Protein AF-K1R989-F1 (afdb_monomer_lite)

Sequence (110 aa):
QGTQREQAEKAITIPAQEDAFNSIRTEYSDMLKNQLSKGNNGLVKHKYITFTVEADNKAAAKSRLSRIETDVFNNFKVLGVTARPLSGYERLKVLHGGIPPGGRAVLLFL

pLDDT: mean 78.25, std 17.17, range [29.61, 95.75]

Secondary structure (DSSP, 8-state):
--HHHHHHHHHT-PPP-SSTTHHHHHHHHHHHHHHHHTT-S--------------SSHHHHHHHHHHHHHHHHHHHHHTT-------HHHHHHHHHHSS-TTPPP-----

Organism: NCBI:txid408170

Radius of gyration: 22.29 Å; chains: 1; bounding box: 49×20×62 Å

Structure (mmCIF, N/CA/C/O backbone):
data_AF-K1R989-F1
#
_entry.id   AF-K1R989-F1
#
loop_
_atom_site.group_PDB
_atom_site.id
_atom_site.type_symbol
_atom_site.label_atom_id
_atom_site.label_alt_id
_atom_site.label_comp_id
_atom_site.label_asym_id
_atom_site.label_entity_id
_atom_site.label_seq_id
_atom_site.pdbx_PDB_ins_code
_atom_site.Cartn_x
_atom_site.Cartn_y
_atom_site.Cartn_z
_atom_site.occupancy
_atom_site.B_iso_or_equiv
_atom_site.auth_seq_id
_atom_site.auth_comp_id
_atom_site.auth_asym_id
_atom_site.auth_atom_id
_atom_site.pdbx_PDB_model_num
ATOM 1 N N . GLN A 1 1 ? -1.628 -14.265 13.614 1.00 43.81 1 GLN A N 1
ATOM 2 C CA . GLN A 1 1 ? -2.578 -13.149 13.393 1.00 43.81 1 GLN A CA 1
ATOM 3 C C . GLN A 1 1 ? -3.657 -13.023 14.493 1.00 43.81 1 GLN A C 1
ATOM 5 O O . GLN A 1 1 ? -4.480 -12.129 14.380 1.00 43.81 1 GLN A O 1
ATOM 10 N N . GLY A 1 2 ? -3.655 -13.830 15.572 1.00 52.50 2 GLY A N 1
ATOM 11 C CA . GLY A 1 2 ? -4.694 -13.775 16.624 1.00 52.50 2 GLY A CA 1
ATOM 12 C C . GLY A 1 2 ? -4.473 -12.766 17.766 1.00 52.50 2 GLY A C 1
ATOM 13 O O . GLY A 1 2 ? -5.433 -12.309 18.369 1.00 52.50 2 GLY A O 1
ATOM 14 N N . THR A 1 3 ? -3.233 -12.338 18.019 1.00 56.81 3 THR A N 1
ATOM 15 C CA . THR A 1 3 ? -2.863 -11.663 19.279 1.00 56.81 3 THR A CA 1
ATOM 16 C C . THR A 1 3 ? -3.397 -10.235 19.445 1.00 56.81 3 THR A C 1
ATOM 18 O O . THR A 1 3 ? -3.688 -9.819 20.560 1.00 56.81 3 THR A O 1
ATOM 21 N N . GLN A 1 4 ? -3.558 -9.464 18.364 1.00 60.22 4 GLN A N 1
ATOM 22 C CA . GLN A 1 4 ? -4.050 -8.077 18.451 1.00 60.22 4 GLN A CA 1
ATOM 23 C C . GLN A 1 4 ? -5.571 -7.979 18.559 1.00 60.22 4 GLN A C 1
ATOM 25 O O . GLN A 1 4 ? -6.081 -7.051 19.182 1.00 60.22 4 GLN A O 1
ATOM 30 N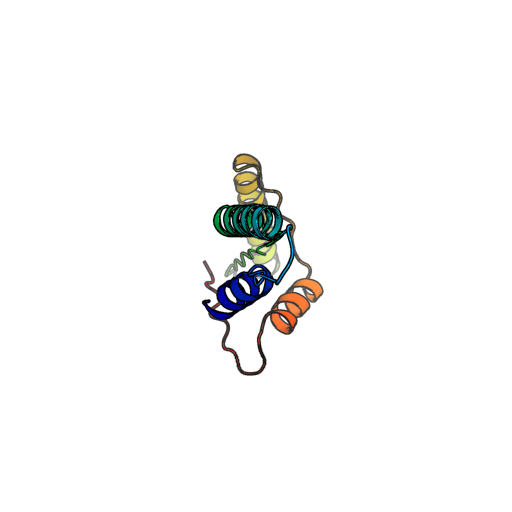 N . ARG A 1 5 ? -6.299 -8.933 17.970 1.00 65.00 5 ARG A N 1
ATOM 31 C CA . ARG A 1 5 ? -7.762 -8.962 18.049 1.00 65.00 5 ARG A CA 1
ATOM 32 C C . ARG A 1 5 ? -8.205 -9.322 19.465 1.00 65.00 5 ARG A C 1
ATOM 34 O O . ARG A 1 5 ? -9.035 -8.620 20.020 1.00 65.00 5 ARG A O 1
ATOM 41 N N . GLU A 1 6 ? -7.534 -10.294 20.085 1.00 65.69 6 GLU A N 1
ATOM 42 C CA . GLU A 1 6 ? -7.735 -10.643 21.497 1.00 65.69 6 GLU A CA 1
ATOM 43 C C . GLU A 1 6 ? -7.393 -9.491 22.455 1.00 65.69 6 GLU A C 1
ATOM 45 O O . GLU A 1 6 ? -8.094 -9.273 23.440 1.00 65.69 6 GLU A O 1
ATOM 50 N N . GLN A 1 7 ? -6.329 -8.723 22.185 1.00 67.00 7 GLN A N 1
ATOM 51 C CA . GLN A 1 7 ? -5.993 -7.543 22.995 1.00 67.00 7 GLN A CA 1
ATOM 52 C C . GLN A 1 7 ? -7.043 -6.435 22.858 1.00 67.00 7 GLN A C 1
ATOM 54 O O . GLN A 1 7 ? -7.433 -5.837 23.860 1.00 67.00 7 GLN A O 1
ATOM 59 N N . ALA A 1 8 ? -7.533 -6.189 21.640 1.00 66.25 8 ALA A N 1
ATOM 60 C CA . ALA A 1 8 ? -8.596 -5.220 21.402 1.00 66.25 8 ALA A CA 1
ATOM 61 C C . ALA A 1 8 ? -9.920 -5.655 22.053 1.00 66.25 8 ALA A C 1
ATOM 63 O O . ALA A 1 8 ? -10.587 -4.831 22.668 1.00 66.25 8 ALA A O 1
ATOM 64 N N . GLU A 1 9 ? -10.266 -6.945 21.995 1.00 70.62 9 GLU A N 1
ATOM 65 C CA . GLU A 1 9 ? -11.454 -7.517 22.648 1.00 70.62 9 GLU A CA 1
ATOM 66 C C . GLU A 1 9 ? -11.407 -7.376 24.177 1.00 70.62 9 GLU A C 1
ATOM 68 O O . GLU A 1 9 ? -12.409 -7.023 24.804 1.00 70.62 9 GLU A O 1
ATOM 73 N N . LYS A 1 10 ? -10.230 -7.572 24.783 1.00 71.56 10 LYS A N 1
ATOM 74 C CA . LYS A 1 10 ? -10.027 -7.328 26.220 1.00 71.56 10 LYS A CA 1
ATOM 75 C C . LYS A 1 10 ? -10.148 -5.849 26.585 1.00 71.56 10 LYS A C 1
ATOM 77 O O . LYS A 1 10 ? -10.713 -5.541 27.627 1.00 71.56 10 LYS A O 1
ATOM 82 N N . ALA A 1 11 ? -9.658 -4.944 25.738 1.00 67.25 11 ALA A N 1
ATOM 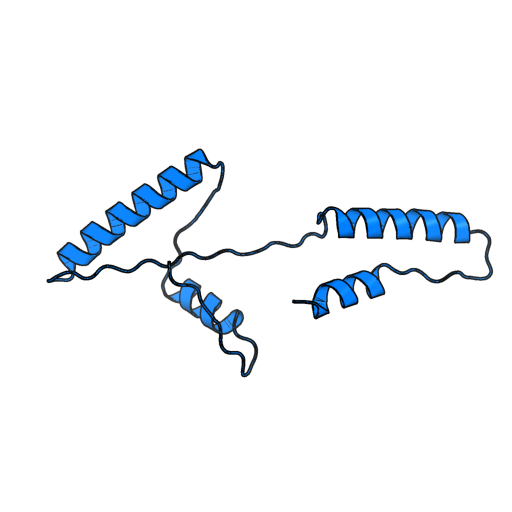83 C CA . ALA A 1 11 ? -9.701 -3.504 25.999 1.00 67.25 11 ALA A CA 1
ATOM 84 C C . ALA A 1 11 ? -11.116 -2.900 25.915 1.00 67.25 11 ALA A C 1
ATOM 86 O O . ALA A 1 11 ? -11.380 -1.893 26.565 1.00 67.25 11 ALA A O 1
ATOM 87 N N . ILE A 1 12 ? -12.024 -3.501 25.135 1.00 75.75 12 ILE A N 1
ATOM 88 C CA . ILE A 1 12 ? -13.409 -3.014 24.970 1.00 75.75 12 ILE A CA 1
ATOM 89 C C . ILE A 1 12 ? -14.417 -3.680 25.915 1.00 75.75 12 ILE A C 1
ATOM 91 O O . ILE A 1 12 ? -15.599 -3.342 25.890 1.00 75.75 12 ILE A O 1
ATOM 95 N N . THR A 1 13 ? -13.976 -4.646 26.724 1.00 80.75 13 THR A N 1
ATOM 96 C CA . THR A 1 13 ? -14.839 -5.315 27.701 1.00 80.75 13 THR A CA 1
ATOM 97 C C . THR A 1 13 ? -14.894 -4.480 28.976 1.00 80.75 13 THR A C 1
ATOM 99 O O . THR A 1 13 ? -13.911 -4.401 29.710 1.00 80.75 13 THR A O 1
ATOM 102 N N . ILE A 1 14 ? -16.045 -3.862 29.247 1.00 85.19 14 ILE A N 1
ATOM 103 C CA . ILE A 1 14 ? -16.252 -3.040 30.444 1.00 85.19 14 ILE A CA 1
ATOM 104 C C . ILE A 1 14 ? -16.982 -3.882 31.500 1.00 85.19 14 ILE A C 1
ATOM 106 O O . ILE A 1 14 ? -18.093 -4.347 31.237 1.00 85.19 14 ILE A O 1
ATOM 110 N N . PRO A 1 15 ? -16.387 -4.109 32.685 1.00 87.19 15 PRO A N 1
ATOM 111 C CA . PRO A 1 15 ? -17.016 -4.903 33.734 1.00 87.19 15 PRO A CA 1
ATOM 112 C C . PRO A 1 15 ? -18.203 -4.166 34.372 1.00 87.19 15 PRO A C 1
ATOM 114 O O . PRO A 1 15 ? -18.231 -2.935 34.436 1.00 87.19 15 PRO A O 1
ATOM 117 N N . ALA A 1 16 ? -19.169 -4.932 34.882 1.00 87.50 16 ALA A N 1
ATOM 118 C CA . ALA A 1 16 ? -20.264 -4.401 35.689 1.00 87.50 16 ALA A CA 1
ATOM 119 C C . ALA A 1 16 ? -19.748 -3.856 37.035 1.00 87.50 16 ALA A C 1
ATOM 121 O O . ALA A 1 16 ? -18.743 -4.333 37.565 1.00 87.50 16 ALA A O 1
ATOM 122 N N . GLN A 1 17 ? -20.444 -2.862 37.585 1.00 90.12 17 GLN A N 1
ATOM 123 C CA . GLN A 1 17 ? -20.153 -2.265 38.896 1.00 90.12 17 GLN A CA 1
ATOM 124 C C . GLN A 1 17 ? -21.434 -2.197 39.735 1.00 90.12 17 GLN A C 1
ATOM 126 O O . GLN A 1 17 ? -22.532 -2.288 39.188 1.00 90.12 17 GLN A O 1
ATOM 131 N N . GLU A 1 18 ? -21.318 -2.036 41.052 1.00 90.25 18 GLU A N 1
ATOM 132 C CA . GLU A 1 18 ? -22.481 -1.871 41.938 1.00 90.25 18 GLU A CA 1
ATOM 133 C C . GLU A 1 18 ? -23.041 -0.441 41.883 1.00 90.25 18 GLU A C 1
ATOM 135 O O . GLU A 1 18 ? -22.991 0.319 42.846 1.00 90.25 18 GLU A O 1
ATOM 140 N N . ASP A 1 19 ? -23.558 -0.058 40.718 1.00 92.31 19 ASP A N 1
ATOM 141 C CA . ASP A 1 19 ? -24.250 1.208 40.504 1.00 92.31 19 ASP A CA 1
ATOM 142 C C . ASP A 1 19 ? -25.370 1.083 39.454 1.00 92.31 19 ASP A C 1
ATOM 144 O O . ASP A 1 19 ? -25.602 0.029 38.854 1.00 92.31 19 ASP A O 1
ATOM 148 N N . ALA A 1 20 ? -26.080 2.188 39.222 1.00 91.69 20 ALA A N 1
ATOM 149 C CA . ALA A 1 20 ? -27.212 2.253 38.301 1.00 91.69 20 ALA A CA 1
ATOM 150 C C . ALA A 1 20 ? -26.823 2.348 36.809 1.00 91.69 20 ALA A C 1
ATOM 152 O O . ALA A 1 20 ? -27.705 2.465 35.959 1.00 91.69 20 ALA A O 1
ATOM 153 N N . PHE A 1 21 ? -25.533 2.305 36.456 1.00 92.62 21 PHE A N 1
ATOM 154 C CA . PHE A 1 21 ? -25.054 2.591 35.096 1.00 92.62 21 PHE A CA 1
ATOM 155 C C . PHE A 1 21 ? -24.732 1.340 34.269 1.00 92.62 21 PHE A C 1
ATOM 157 O O . PHE A 1 21 ? -24.259 1.449 33.136 1.00 92.62 21 PHE A O 1
ATOM 164 N N . ASN A 1 22 ? -24.995 0.137 34.788 1.00 90.62 22 ASN A N 1
ATOM 165 C CA . ASN A 1 22 ? -24.696 -1.112 34.075 1.00 90.62 22 ASN A CA 1
ATOM 166 C C . ASN A 1 22 ? -25.434 -1.256 32.732 1.00 90.62 22 ASN A C 1
ATOM 168 O O . ASN A 1 22 ? -24.887 -1.854 31.802 1.00 90.62 22 ASN A O 1
ATOM 172 N N . SER A 1 23 ? -26.630 -0.674 32.594 1.00 90.62 23 SER A N 1
ATOM 173 C CA . SER A 1 23 ? -27.350 -0.607 31.313 1.00 90.62 23 SER A CA 1
ATOM 174 C C . SER A 1 23 ? -26.541 0.150 30.256 1.00 90.62 23 SER A C 1
ATOM 176 O O . SER A 1 23 ? -26.315 -0.365 29.163 1.00 90.62 23 SER A O 1
ATOM 178 N N . ILE A 1 24 ? -26.002 1.314 30.625 1.00 90.31 24 ILE A N 1
ATOM 179 C CA . ILE A 1 24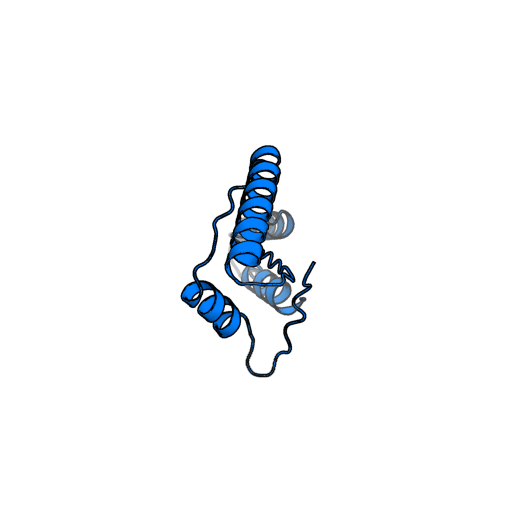 ? -25.164 2.151 29.759 1.00 90.31 24 ILE A CA 1
ATOM 180 C C . ILE A 1 24 ? -23.825 1.468 29.451 1.00 90.31 24 ILE A C 1
ATOM 182 O O . ILE A 1 24 ? -23.375 1.484 28.306 1.00 90.31 24 ILE A O 1
ATOM 186 N N . ARG A 1 25 ? -23.189 0.811 30.436 1.00 91.50 25 ARG A N 1
ATOM 187 C CA . ARG A 1 25 ? -21.938 0.050 30.208 1.00 91.50 25 ARG A CA 1
ATOM 188 C C . ARG A 1 25 ? -22.117 -1.065 29.183 1.00 91.50 25 ARG A C 1
ATOM 190 O O . ARG A 1 25 ? -21.217 -1.295 28.372 1.00 91.50 25 ARG A O 1
ATOM 197 N N . THR A 1 26 ? -23.259 -1.749 29.230 1.00 88.94 26 THR A N 1
ATOM 198 C CA . THR A 1 26 ? -23.586 -2.841 28.306 1.00 88.94 26 THR A CA 1
ATOM 199 C C . THR A 1 26 ? -23.776 -2.300 26.895 1.00 88.94 26 THR A C 1
ATOM 201 O O . THR A 1 26 ? -23.083 -2.739 25.980 1.00 88.94 26 THR A O 1
ATOM 204 N N . GLU A 1 27 ? -24.615 -1.274 26.736 1.00 88.81 27 GLU A N 1
ATOM 205 C CA . GLU A 1 27 ? -24.867 -0.632 25.441 1.00 88.81 27 GLU A CA 1
ATOM 206 C C . GLU A 1 27 ? -23.576 -0.092 24.805 1.00 88.81 27 GLU A C 1
ATOM 208 O O . GLU A 1 27 ? -23.299 -0.326 23.625 1.00 88.81 27 GLU A O 1
ATOM 213 N N . TYR A 1 28 ? -22.731 0.568 25.600 1.00 87.50 28 TYR A N 1
ATOM 214 C CA . TYR A 1 28 ? -21.458 1.101 25.125 1.00 87.50 28 TYR A CA 1
ATOM 215 C C . TYR A 1 28 ? -20.470 -0.011 24.734 1.00 87.50 28 TYR A C 1
ATOM 217 O O . TYR A 1 28 ? -19.824 0.073 23.687 1.00 87.50 28 TYR A O 1
ATOM 225 N N . SER A 1 29 ? -20.389 -1.093 25.515 1.00 87.19 29 SER A N 1
ATOM 226 C CA . SER A 1 29 ? -19.557 -2.260 25.177 1.00 87.19 29 SER A CA 1
ATOM 227 C C . SER A 1 29 ? -20.022 -2.939 23.886 1.00 87.19 29 SER A C 1
ATOM 229 O O . SER A 1 29 ? -19.197 -3.338 23.061 1.00 87.19 29 SER A O 1
ATOM 231 N N . ASP A 1 30 ? -21.333 -3.043 23.674 1.00 87.81 30 ASP A N 1
ATOM 232 C CA . ASP A 1 30 ? -21.909 -3.629 22.462 1.00 87.81 30 ASP A CA 1
ATOM 233 C C . ASP A 1 30 ? -21.679 -2.742 21.235 1.00 87.81 30 ASP A C 1
ATOM 235 O O . ASP A 1 30 ? -21.345 -3.244 20.155 1.00 87.81 30 ASP A O 1
ATOM 239 N N . MET A 1 31 ? -21.752 -1.418 21.397 1.00 87.81 31 MET A N 1
ATOM 240 C CA . MET A 1 31 ? -21.344 -0.465 20.365 1.00 87.81 31 MET A CA 1
ATOM 241 C C . MET A 1 31 ? -19.864 -0.652 19.990 1.00 87.81 31 MET A C 1
ATOM 243 O O . MET A 1 31 ? -19.551 -0.753 18.800 1.00 87.81 31 MET A O 1
ATOM 247 N N . LEU A 1 32 ? -18.958 -0.758 20.970 1.00 83.81 32 LEU A N 1
ATOM 248 C CA . LEU A 1 32 ? -17.524 -0.965 20.726 1.00 83.81 32 LEU A CA 1
ATOM 249 C C . LEU A 1 32 ? -17.237 -2.311 20.044 1.00 83.81 32 LEU A C 1
ATOM 251 O O . LEU A 1 32 ? -16.447 -2.363 19.100 1.00 83.81 32 LEU A O 1
ATOM 255 N N . LYS A 1 33 ? -17.911 -3.394 20.450 1.00 83.50 33 LYS A N 1
ATOM 256 C CA . LYS A 1 33 ? -17.808 -4.710 19.787 1.00 83.50 33 LYS A CA 1
ATOM 257 C C . LYS A 1 33 ? -18.302 -4.657 18.344 1.00 83.50 33 LYS A C 1
ATOM 259 O O . LYS A 1 33 ? -17.672 -5.235 17.459 1.00 83.50 33 LYS A O 1
ATOM 264 N N . ASN A 1 34 ? -19.396 -3.940 18.091 1.00 83.00 34 ASN A N 1
ATOM 265 C CA . ASN A 1 34 ? -19.921 -3.729 16.744 1.00 83.00 34 ASN A CA 1
ATOM 266 C C . ASN A 1 34 ? -18.988 -2.885 15.872 1.00 83.00 34 ASN A C 1
ATOM 268 O O . ASN A 1 34 ? -18.873 -3.141 14.674 1.00 83.00 34 ASN A O 1
ATOM 272 N N . GLN A 1 35 ? -18.308 -1.890 16.443 1.00 79.94 35 GLN A N 1
ATOM 273 C CA . GLN A 1 35 ? -17.253 -1.174 15.728 1.00 79.94 35 GLN A CA 1
ATOM 274 C C . GLN A 1 35 ? -16.094 -2.121 15.411 1.00 79.94 35 GLN A C 1
ATOM 276 O O . GLN A 1 35 ? -15.706 -2.202 14.243 1.00 79.94 35 GLN A O 1
ATOM 281 N N . LEU A 1 36 ? -15.660 -2.916 16.404 1.00 78.56 36 LEU A N 1
ATOM 282 C CA . LEU A 1 36 ? -14.583 -3.898 16.278 1.00 78.56 36 LEU A CA 1
ATOM 283 C C . LEU A 1 36 ? -14.838 -4.922 15.160 1.00 78.56 36 LEU A C 1
ATOM 285 O O . LEU A 1 36 ? -13.933 -5.239 14.379 1.00 78.56 36 LEU A O 1
ATOM 289 N N . SER A 1 37 ? -16.066 -5.442 15.080 1.00 75.88 37 SER A N 1
ATOM 290 C CA . SER A 1 37 ? -16.481 -6.457 14.105 1.00 75.88 37 SER A CA 1
ATOM 291 C C . SER A 1 37 ? -16.612 -5.902 12.687 1.00 75.88 37 SER A C 1
ATOM 293 O O . SER A 1 37 ? -16.228 -6.580 11.732 1.00 75.88 37 SER A O 1
ATOM 295 N N . LYS A 1 38 ? -17.070 -4.652 12.547 1.00 74.75 38 LYS A N 1
ATOM 296 C CA . LYS A 1 38 ? -17.154 -3.931 11.265 1.00 74.75 38 LYS A CA 1
ATOM 297 C C . LYS A 1 38 ? -15.787 -3.476 10.745 1.00 74.75 38 LYS A C 1
ATOM 299 O O . LYS A 1 38 ? -15.701 -2.961 9.633 1.00 74.75 38 LYS A O 1
ATOM 304 N N . GLY A 1 39 ? -14.718 -3.662 11.525 1.00 63.41 39 GLY A N 1
ATOM 305 C CA . GLY A 1 39 ? -13.362 -3.266 11.150 1.00 63.41 39 GLY A CA 1
ATOM 306 C C . GLY A 1 39 ? -13.145 -1.753 11.164 1.00 63.41 39 GLY A C 1
ATOM 307 O O . GLY A 1 39 ? -12.101 -1.291 10.701 1.00 63.41 39 GLY A O 1
ATOM 308 N N . ASN A 1 40 ? -14.086 -0.983 11.723 1.00 62.41 40 ASN A N 1
ATOM 309 C CA . ASN A 1 40 ? -13.975 0.465 11.884 1.00 62.41 40 ASN A CA 1
ATOM 310 C C . ASN A 1 40 ? -13.146 0.810 13.133 1.00 62.41 40 ASN A C 1
ATOM 312 O O . ASN A 1 40 ? -13.562 1.574 13.999 1.00 62.41 40 ASN A O 1
ATOM 316 N N . ASN A 1 41 ? -11.976 0.181 13.237 1.00 66.44 41 ASN A N 1
ATOM 317 C CA . ASN A 1 41 ? -11.168 0.117 14.459 1.00 66.44 41 ASN A CA 1
ATOM 318 C C . ASN A 1 41 ? -9.944 1.034 14.342 1.00 66.44 41 ASN A C 1
ATOM 320 O O . ASN A 1 41 ? -8.954 0.838 15.041 1.00 66.44 41 ASN A O 1
ATOM 324 N N . GLY A 1 42 ? -9.937 1.931 13.350 1.00 58.47 42 GLY A N 1
ATOM 325 C CA . GLY A 1 42 ? -8.749 2.696 12.966 1.00 58.47 42 GLY A CA 1
ATOM 326 C C . GLY A 1 42 ? -7.592 1.835 12.435 1.00 58.47 42 GLY A C 1
ATOM 327 O O . GLY A 1 42 ? -6.463 2.310 12.352 1.00 58.47 42 GLY A O 1
ATOM 328 N N . LEU A 1 43 ? -7.838 0.567 12.077 1.00 62.00 43 LEU A N 1
ATOM 329 C CA . LEU A 1 43 ? -6.799 -0.354 11.613 1.00 62.00 43 LEU A CA 1
ATOM 330 C C . LEU A 1 43 ? -6.402 -0.046 10.165 1.00 62.00 43 LEU A C 1
ATOM 332 O O . LEU A 1 43 ? -7.002 -0.541 9.210 1.00 62.00 43 LEU A O 1
ATOM 336 N N . VAL A 1 44 ? -5.339 0.738 10.006 1.00 62.88 44 VAL A N 1
ATOM 337 C CA . VAL A 1 44 ? -4.707 0.988 8.707 1.00 62.88 44 VAL A CA 1
ATOM 338 C C . VAL A 1 44 ? -3.811 -0.200 8.346 1.00 62.88 44 VAL A C 1
ATOM 340 O O . VAL A 1 44 ? -2.792 -0.452 8.986 1.00 62.88 44 VAL A O 1
ATOM 343 N N . LYS A 1 45 ? -4.180 -0.954 7.303 1.00 69.81 45 LYS A N 1
ATOM 344 C CA . LYS A 1 45 ? -3.330 -2.016 6.741 1.00 69.81 45 LYS A CA 1
ATOM 345 C C . LYS A 1 45 ? -2.477 -1.456 5.611 1.00 69.81 45 LYS A C 1
ATOM 347 O O . LYS A 1 45 ? -2.995 -1.120 4.549 1.00 69.81 45 LYS A O 1
ATOM 352 N N . HIS A 1 46 ? -1.164 -1.428 5.811 1.00 75.00 46 HIS A N 1
ATOM 353 C CA . HIS A 1 46 ? -0.220 -1.100 4.749 1.00 75.00 46 HIS A CA 1
ATOM 354 C C . HIS A 1 46 ? 0.010 -2.319 3.848 1.00 75.00 46 HIS A C 1
ATOM 356 O O . HIS A 1 46 ? 0.415 -3.379 4.323 1.00 75.00 46 HIS A O 1
ATOM 362 N N . LYS A 1 47 ? -0.255 -2.168 2.547 1.00 81.75 47 LYS A N 1
ATOM 363 C CA . LYS A 1 47 ? 0.041 -3.172 1.516 1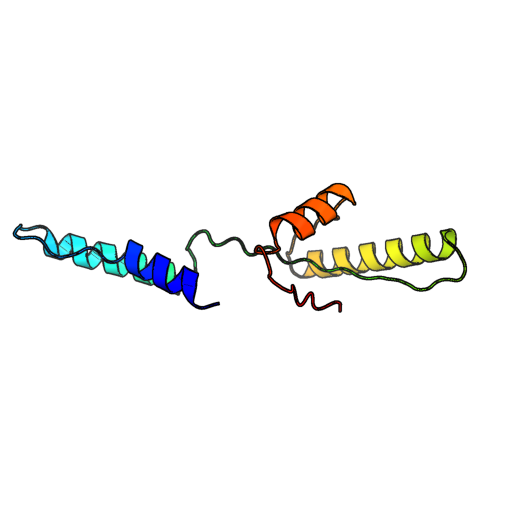.00 81.75 47 LYS A CA 1
ATOM 364 C C . LYS A 1 47 ? 1.184 -2.663 0.645 1.00 81.75 47 LYS A C 1
ATOM 366 O O . LYS A 1 47 ? 1.176 -1.500 0.252 1.00 81.75 47 LYS A O 1
ATOM 371 N N . TYR A 1 48 ? 2.135 -3.536 0.336 1.00 84.81 48 TYR A N 1
ATOM 372 C CA . TYR A 1 48 ? 3.299 -3.219 -0.487 1.00 84.81 48 TYR A CA 1
ATOM 373 C C . TYR A 1 48 ? 3.374 -4.204 -1.653 1.00 84.81 48 TYR A C 1
ATOM 375 O O . TYR A 1 48 ? 3.154 -5.396 -1.457 1.00 84.81 48 TYR A O 1
ATOM 383 N N . ILE A 1 49 ? 3.696 -3.703 -2.845 1.00 85.50 49 ILE A N 1
ATOM 384 C CA . ILE A 1 49 ? 3.989 -4.509 -4.035 1.00 85.50 49 ILE A CA 1
ATOM 385 C C . ILE A 1 49 ? 5.419 -4.188 -4.454 1.00 85.50 49 ILE A C 1
ATOM 387 O O . ILE A 1 49 ? 5.829 -3.027 -4.436 1.00 85.50 49 ILE A O 1
ATOM 391 N N . THR A 1 50 ? 6.199 -5.214 -4.780 1.00 86.75 50 THR A N 1
ATOM 392 C CA . THR A 1 50 ? 7.568 -5.067 -5.279 1.00 86.75 50 THR A CA 1
ATOM 393 C C . THR A 1 50 ? 7.722 -5.936 -6.509 1.00 86.75 50 THR A C 1
ATOM 395 O O . THR A 1 50 ? 7.614 -7.148 -6.400 1.00 86.75 50 THR A O 1
ATOM 398 N N . PHE A 1 51 ? 8.022 -5.310 -7.641 1.00 87.19 51 PHE A N 1
ATOM 399 C CA . PHE A 1 51 ? 8.303 -5.983 -8.902 1.00 87.19 51 PHE A CA 1
ATOM 400 C C . PHE A 1 51 ? 9.763 -5.755 -9.302 1.00 87.19 51 PHE A C 1
ATOM 402 O O . PHE A 1 51 ? 10.377 -4.737 -8.960 1.00 87.19 51 PHE A O 1
ATOM 409 N N . THR A 1 52 ? 10.322 -6.716 -10.027 1.00 90.31 52 THR A N 1
ATOM 410 C CA . THR A 1 52 ? 11.684 -6.681 -10.562 1.00 90.31 52 THR A CA 1
ATOM 411 C C . THR A 1 52 ? 11.653 -6.986 -12.055 1.00 90.31 52 THR A C 1
ATOM 413 O O . THR A 1 52 ? 10.672 -7.505 -12.581 1.00 90.31 52 THR A O 1
ATOM 416 N N . VAL A 1 53 ? 12.723 -6.624 -12.760 1.00 91.44 53 VAL A N 1
ATOM 417 C CA . VAL A 1 53 ? 12.903 -6.972 -14.171 1.00 91.44 53 VAL A CA 1
ATOM 418 C C . VAL A 1 53 ? 14.323 -7.461 -14.376 1.00 91.44 53 VAL A C 1
ATOM 420 O O . VAL A 1 53 ? 15.264 -6.893 -13.819 1.00 91.44 53 VAL A O 1
ATOM 423 N N . GLU A 1 54 ? 14.478 -8.473 -15.215 1.00 94.00 54 GLU A N 1
ATOM 424 C CA . GLU A 1 54 ? 15.773 -8.849 -15.769 1.00 94.00 54 GLU A CA 1
ATOM 425 C C . GLU A 1 54 ? 15.964 -8.119 -17.101 1.00 94.00 54 GLU A C 1
ATOM 427 O O . GLU A 1 54 ? 15.030 -7.994 -17.905 1.00 94.00 54 GLU A O 1
ATOM 432 N N . ALA A 1 55 ? 17.152 -7.561 -17.319 1.00 94.12 55 ALA A N 1
ATOM 433 C CA . ALA A 1 55 ? 17.505 -6.886 -18.561 1.00 94.12 55 ALA A CA 1
ATOM 434 C C . ALA A 1 55 ? 19.023 -6.867 -18.752 1.00 94.12 55 ALA A C 1
ATOM 436 O O . ALA A 1 55 ? 19.772 -6.797 -17.779 1.00 94.12 55 ALA A O 1
ATOM 437 N N . ASP A 1 56 ? 19.452 -6.825 -20.012 1.00 94.81 56 ASP A N 1
ATOM 438 C CA . ASP A 1 56 ? 20.869 -6.904 -20.396 1.00 94.81 56 ASP A CA 1
ATOM 439 C C . ASP A 1 56 ? 21.695 -5.707 -19.908 1.00 94.81 56 ASP A C 1
ATOM 441 O O . ASP A 1 56 ? 22.917 -5.770 -19.805 1.00 94.81 56 ASP A O 1
ATOM 445 N N . ASN A 1 57 ? 21.037 -4.579 -19.627 1.00 95.75 57 ASN A N 1
ATOM 446 C CA . ASN A 1 57 ? 21.691 -3.382 -19.125 1.00 95.75 57 ASN A CA 1
ATOM 447 C C . ASN A 1 57 ? 20.758 -2.512 -18.272 1.00 95.75 57 ASN A C 1
ATOM 449 O O . ASN A 1 57 ? 19.526 -2.601 -18.315 1.00 95.75 57 ASN A O 1
ATOM 453 N N . LYS A 1 58 ? 21.379 -1.600 -17.519 1.00 94.19 58 LYS A N 1
ATOM 454 C CA . LYS A 1 58 ? 20.700 -0.687 -16.592 1.00 94.19 58 LYS A CA 1
ATOM 455 C C . LYS A 1 58 ? 19.662 0.213 -17.274 1.00 94.19 58 LYS A C 1
ATOM 457 O O . LYS A 1 58 ? 18.630 0.501 -16.669 1.00 94.19 58 LYS A O 1
ATOM 462 N N . ALA A 1 59 ? 19.916 0.675 -18.499 1.00 95.44 59 ALA A N 1
ATOM 463 C CA . ALA A 1 59 ? 18.993 1.561 -19.210 1.00 95.44 59 ALA A CA 1
ATOM 464 C C . ALA A 1 59 ? 17.710 0.816 -19.613 1.00 95.44 59 ALA A C 1
ATOM 466 O O . ALA A 1 59 ? 16.606 1.308 -19.363 1.00 95.44 59 ALA A O 1
ATOM 467 N N . ALA A 1 60 ? 17.853 -0.403 -20.137 1.00 94.88 60 ALA A N 1
ATOM 468 C CA . ALA A 1 60 ? 16.738 -1.284 -20.465 1.00 94.88 60 ALA A CA 1
ATOM 469 C C . ALA A 1 60 ? 15.924 -1.661 -19.216 1.00 94.88 60 ALA A C 1
ATOM 471 O O . ALA A 1 60 ? 14.696 -1.557 -19.236 1.00 94.88 60 ALA A O 1
ATOM 472 N N . ALA A 1 61 ? 16.591 -2.002 -18.105 1.00 94.75 61 ALA A N 1
ATOM 473 C CA . ALA A 1 61 ? 15.923 -2.275 -16.830 1.00 94.75 61 ALA A CA 1
ATOM 474 C C . ALA A 1 61 ? 15.085 -1.076 -16.359 1.00 94.75 61 ALA A C 1
ATOM 476 O O . ALA A 1 61 ? 13.910 -1.227 -16.023 1.00 94.75 61 ALA A O 1
ATOM 477 N N . LYS A 1 62 ? 15.661 0.134 -16.388 1.00 93.06 62 LYS A N 1
ATOM 478 C CA . LYS A 1 62 ? 14.967 1.360 -15.967 1.00 93.06 62 LYS A CA 1
ATOM 479 C C . LYS A 1 62 ? 13.743 1.654 -16.837 1.00 93.06 62 LYS A C 1
ATOM 481 O O . LYS A 1 62 ? 12.695 2.012 -16.306 1.00 93.06 62 LYS A O 1
ATOM 486 N N . SER A 1 63 ? 13.865 1.479 -18.152 1.00 94.56 63 SER A N 1
ATOM 487 C CA . SER A 1 63 ? 12.749 1.668 -19.085 1.00 94.56 63 SER A CA 1
ATOM 488 C C . SER A 1 63 ? 11.604 0.683 -18.812 1.00 94.56 63 SER A C 1
ATOM 490 O O . SER A 1 63 ? 10.451 1.101 -18.705 1.00 94.56 63 SER A O 1
ATOM 492 N N . ARG A 1 64 ? 11.918 -0.607 -18.614 1.00 95.06 64 ARG A N 1
ATOM 493 C CA . ARG A 1 64 ? 10.918 -1.642 -18.293 1.00 95.06 64 ARG A CA 1
ATOM 494 C C . ARG A 1 64 ? 10.228 -1.376 -16.955 1.00 95.06 64 ARG A C 1
ATOM 496 O O . ARG A 1 64 ? 9.003 -1.415 -16.895 1.00 95.06 64 ARG A O 1
ATOM 503 N N . LEU A 1 65 ? 10.991 -1.039 -15.912 1.00 93.44 65 LEU A N 1
ATOM 504 C CA . LEU A 1 65 ? 10.437 -0.708 -14.594 1.00 93.44 65 LEU A CA 1
ATOM 505 C C . LEU A 1 65 ? 9.485 0.490 -14.650 1.00 93.44 65 LEU A C 1
ATOM 507 O O . LEU A 1 65 ? 8.403 0.417 -14.084 1.00 93.44 65 LEU A O 1
ATOM 511 N N . SER A 1 66 ? 9.853 1.557 -15.364 1.00 92.06 66 SER A N 1
ATOM 512 C CA . SER A 1 66 ? 9.013 2.758 -15.486 1.00 92.06 66 SER A CA 1
ATOM 513 C C . SER A 1 66 ? 7.682 2.481 -16.192 1.00 92.06 66 SER A C 1
ATOM 515 O O . SER A 1 66 ? 6.660 3.074 -15.837 1.00 92.06 66 SER A O 1
ATOM 517 N N . ARG A 1 67 ? 7.677 1.568 -17.172 1.00 94.69 67 ARG A N 1
ATOM 518 C CA . ARG A 1 67 ? 6.447 1.127 -17.841 1.00 94.69 67 ARG A CA 1
ATOM 519 C C . ARG A 1 67 ? 5.552 0.344 -16.881 1.00 94.69 67 ARG A C 1
ATOM 521 O O . ARG A 1 67 ? 4.394 0.707 -16.723 1.00 94.69 67 ARG A O 1
ATOM 528 N N . ILE A 1 68 ? 6.110 -0.652 -16.189 1.00 94.12 68 ILE A N 1
ATOM 529 C CA . ILE A 1 68 ? 5.369 -1.450 -15.198 1.00 94.12 68 ILE A CA 1
ATOM 530 C C . ILE A 1 68 ? 4.794 -0.552 -14.098 1.00 94.12 68 ILE A C 1
ATOM 532 O O . ILE A 1 68 ? 3.627 -0.682 -13.746 1.00 94.12 68 ILE A O 1
ATOM 536 N N . GLU A 1 69 ? 5.586 0.388 -13.583 1.00 91.00 69 GLU A N 1
ATOM 537 C CA . GLU A 1 69 ? 5.146 1.352 -12.574 1.00 91.00 69 GLU A CA 1
ATOM 538 C C . GLU A 1 69 ? 3.923 2.149 -13.048 1.00 91.00 69 GLU A C 1
ATOM 540 O O . GLU A 1 69 ? 2.927 2.252 -12.330 1.00 91.00 69 GLU A O 1
ATOM 545 N N . THR A 1 70 ? 3.972 2.652 -14.282 1.00 92.94 70 THR A N 1
ATOM 546 C CA . THR A 1 70 ? 2.867 3.402 -14.893 1.00 92.94 70 THR A CA 1
ATOM 547 C C . THR A 1 70 ? 1.610 2.543 -15.023 1.00 92.94 70 THR A C 1
ATOM 549 O O . THR A 1 70 ? 0.523 2.977 -14.637 1.00 92.94 70 THR A O 1
ATOM 552 N N . ASP A 1 71 ? 1.750 1.311 -15.512 1.00 93.19 71 ASP A N 1
ATOM 553 C CA . ASP A 1 71 ? 0.629 0.384 -15.703 1.00 93.19 71 ASP A CA 1
ATOM 554 C C . ASP A 1 71 ? -0.020 0.000 -14.364 1.00 93.19 71 ASP A C 1
ATOM 556 O O . ASP A 1 71 ? -1.247 0.007 -14.226 1.00 93.19 71 ASP A O 1
ATOM 560 N N . VAL A 1 72 ? 0.794 -0.256 -13.337 1.00 90.94 72 VAL A N 1
ATOM 561 C CA . VAL A 1 72 ? 0.325 -0.534 -11.973 1.00 90.94 72 VAL A CA 1
ATOM 562 C C . VAL A 1 72 ? -0.440 0.663 -11.400 1.00 90.94 72 VAL A C 1
ATOM 564 O O . VAL A 1 72 ? -1.531 0.481 -10.852 1.00 90.94 72 VAL A O 1
ATOM 567 N N . PHE A 1 73 ? 0.070 1.890 -11.555 1.00 90.19 73 PHE A N 1
ATOM 568 C CA . PHE A 1 73 ? -0.639 3.086 -11.087 1.00 90.19 73 PHE A CA 1
ATOM 569 C C . PHE A 1 73 ? -1.958 3.319 -11.820 1.00 90.19 73 PHE A C 1
ATOM 571 O O . PHE A 1 73 ? -2.954 3.669 -11.181 1.00 90.19 73 PHE A O 1
ATOM 578 N N . ASN A 1 74 ? -1.995 3.087 -13.131 1.00 92.19 74 ASN A N 1
ATOM 579 C CA . ASN A 1 74 ? -3.223 3.203 -13.911 1.00 92.19 74 ASN A CA 1
ATOM 580 C C . ASN A 1 74 ? -4.286 2.208 -13.430 1.00 92.19 74 ASN A C 1
ATOM 582 O O . ASN A 1 74 ? -5.432 2.599 -13.201 1.00 92.19 74 ASN A O 1
ATOM 586 N N . ASN A 1 75 ? -3.897 0.955 -13.186 1.00 91.81 75 ASN A N 1
ATOM 587 C CA . ASN A 1 75 ? -4.802 -0.059 -12.645 1.00 91.81 75 ASN A CA 1
ATOM 588 C C . ASN A 1 75 ? -5.327 0.323 -11.254 1.00 91.81 75 ASN A C 1
ATOM 590 O O . ASN A 1 75 ? -6.522 0.198 -10.988 1.00 91.81 75 ASN A O 1
ATOM 594 N N . PHE A 1 76 ? -4.475 0.855 -10.375 1.00 90.12 76 PHE A N 1
ATOM 595 C CA . PHE A 1 76 ? -4.931 1.321 -9.064 1.00 90.12 76 PHE A CA 1
ATOM 596 C C . PHE A 1 76 ? -5.888 2.503 -9.143 1.00 90.12 76 PHE A C 1
ATOM 598 O O . PHE A 1 76 ? -6.882 2.525 -8.416 1.00 90.12 76 PHE A O 1
ATOM 605 N N . LYS A 1 77 ? -5.650 3.436 -10.067 1.00 89.81 77 LYS A N 1
ATOM 606 C CA . LYS A 1 77 ? -6.554 4.564 -10.294 1.00 89.81 77 LYS A CA 1
ATOM 607 C C . LYS A 1 77 ? -7.954 4.095 -10.702 1.00 89.81 77 LYS A C 1
ATOM 609 O O . LYS A 1 77 ? -8.931 4.627 -10.184 1.00 89.81 77 LYS A O 1
ATOM 614 N N . VAL A 1 78 ? -8.057 3.081 -11.568 1.00 93.50 78 VAL A N 1
ATOM 615 C CA . VAL A 1 78 ? -9.345 2.468 -11.960 1.00 93.50 78 VAL A CA 1
ATOM 616 C C . VAL A 1 78 ? -10.058 1.836 -10.760 1.00 93.50 78 VAL A C 1
ATOM 618 O O . VAL A 1 78 ? -11.275 1.930 -10.646 1.00 93.50 78 VAL A O 1
ATOM 621 N N . LEU A 1 79 ? -9.303 1.248 -9.831 1.00 88.00 79 LEU A N 1
ATOM 622 C CA . LEU A 1 79 ? -9.834 0.657 -8.598 1.00 88.00 79 LEU A CA 1
ATOM 623 C C . LEU A 1 79 ? -10.159 1.692 -7.503 1.00 88.00 79 LEU A C 1
ATOM 625 O O . LEU A 1 79 ? -10.542 1.303 -6.400 1.00 88.00 79 LEU A O 1
ATOM 629 N N . GLY A 1 80 ? -9.980 2.992 -7.762 1.00 87.25 80 GLY A N 1
ATOM 630 C CA . GLY A 1 80 ? -10.164 4.046 -6.759 1.00 87.25 80 GLY A CA 1
ATOM 631 C C . GLY A 1 80 ? -9.114 4.021 -5.642 1.00 87.25 80 GLY A C 1
ATOM 632 O O . GLY A 1 80 ? -9.339 4.571 -4.565 1.00 87.25 80 GLY A O 1
ATOM 633 N N . VAL A 1 81 ? -7.973 3.368 -5.876 1.00 85.88 81 VAL A N 1
ATOM 634 C CA . VAL A 1 81 ? -6.877 3.242 -4.913 1.00 85.88 81 VAL A CA 1
ATOM 635 C C . VAL A 1 81 ? -5.788 4.256 -5.244 1.00 85.88 81 VAL A C 1
ATOM 637 O O . VAL A 1 81 ? -5.256 4.284 -6.352 1.00 85.88 81 VAL A O 1
ATOM 640 N N . THR A 1 82 ? -5.390 5.047 -4.251 1.00 80.19 82 THR A N 1
ATOM 641 C CA . THR A 1 82 ? -4.195 5.890 -4.347 1.00 80.19 82 THR A CA 1
ATOM 642 C C . 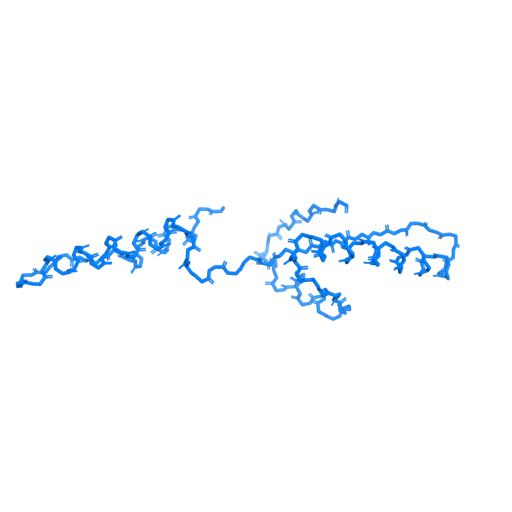THR A 1 82 ? -2.985 5.104 -3.860 1.00 80.19 82 THR A C 1
ATOM 644 O O . THR A 1 82 ? -2.929 4.682 -2.705 1.00 80.19 82 THR A O 1
ATOM 647 N N . ALA A 1 83 ? -1.996 4.927 -4.731 1.00 86.12 83 ALA A N 1
ATOM 648 C CA . ALA A 1 83 ? -0.704 4.343 -4.393 1.00 86.12 83 ALA A CA 1
ATOM 649 C C . ALA A 1 83 ? 0.407 5.384 -4.592 1.00 86.12 83 ALA A C 1
ATOM 651 O O . ALA A 1 83 ? 0.243 6.341 -5.348 1.00 86.12 83 ALA A O 1
ATOM 652 N N . ARG A 1 84 ? 1.554 5.190 -3.934 1.00 88.25 84 ARG A N 1
ATOM 653 C CA . ARG A 1 84 ? 2.748 6.028 -4.114 1.00 88.25 84 ARG A CA 1
ATOM 654 C C . ARG A 1 84 ? 4.004 5.163 -4.206 1.00 88.25 84 ARG A C 1
ATOM 656 O O . ARG A 1 84 ? 4.064 4.143 -3.513 1.00 88.25 84 ARG A O 1
ATOM 663 N N . PRO A 1 85 ? 5.012 5.561 -4.995 1.00 88.75 85 PRO A N 1
ATOM 664 C CA . PRO A 1 85 ? 6.290 4.871 -4.989 1.00 88.75 85 PRO A CA 1
ATOM 665 C C . PRO A 1 85 ? 7.035 5.152 -3.678 1.00 88.75 85 PRO A C 1
ATOM 667 O O . PRO A 1 85 ? 6.819 6.175 -3.021 1.00 88.75 85 PRO A O 1
ATOM 670 N N . LEU A 1 86 ? 7.913 4.225 -3.293 1.00 87.94 86 LEU A N 1
ATOM 671 C CA . LEU A 1 86 ? 8.781 4.361 -2.125 1.00 87.94 86 LEU A CA 1
ATOM 672 C C . LEU A 1 86 ? 10.230 4.541 -2.569 1.00 87.94 86 LEU A C 1
ATOM 674 O O . LEU A 1 86 ? 10.742 3.773 -3.389 1.00 87.94 86 LEU A O 1
ATOM 678 N N . SER A 1 87 ? 10.914 5.507 -1.963 1.00 87.44 87 SER A N 1
ATOM 679 C CA . SER A 1 87 ? 12.365 5.643 -2.082 1.00 87.44 87 SER A CA 1
ATOM 680 C C . SER A 1 87 ? 13.095 4.443 -1.465 1.00 87.44 87 SER A C 1
ATOM 682 O O . SER A 1 87 ? 12.546 3.703 -0.645 1.00 87.44 87 SER A O 1
ATOM 684 N N . GLY A 1 88 ? 14.373 4.261 -1.811 1.00 82.75 88 GLY A N 1
ATOM 685 C CA . GLY A 1 88 ? 15.200 3.205 -1.215 1.00 82.75 88 GLY A CA 1
ATOM 686 C C . GLY A 1 88 ? 15.256 3.287 0.315 1.00 82.75 88 GLY A C 1
ATOM 687 O O . GLY A 1 88 ? 15.137 2.267 0.989 1.00 82.75 88 GLY A O 1
ATOM 688 N N . TYR A 1 89 ? 15.344 4.501 0.866 1.00 85.44 89 TYR A N 1
ATOM 689 C CA . TYR A 1 89 ? 15.336 4.727 2.312 1.00 85.44 89 TYR A CA 1
ATOM 690 C C . TYR A 1 89 ? 14.000 4.332 2.956 1.00 85.44 89 TYR A C 1
ATOM 692 O O . TYR A 1 89 ? 13.981 3.627 3.963 1.00 85.44 89 TYR A O 1
ATOM 700 N N . GLU A 1 90 ? 12.870 4.723 2.361 1.00 83.25 90 GLU A N 1
ATOM 701 C CA . GLU A 1 90 ? 11.547 4.338 2.867 1.00 83.25 90 GLU A CA 1
ATOM 702 C C . GLU A 1 90 ? 11.329 2.827 2.798 1.00 83.25 90 GLU A C 1
ATOM 704 O O . GLU A 1 90 ? 10.810 2.245 3.748 1.00 83.25 90 GLU A O 1
ATOM 709 N N . ARG A 1 91 ? 11.780 2.174 1.719 1.00 86.19 91 ARG A N 1
ATOM 710 C CA . ARG A 1 91 ? 11.750 0.709 1.600 1.00 86.19 91 ARG A CA 1
ATOM 711 C C . ARG A 1 91 ? 12.561 0.053 2.711 1.00 86.19 91 ARG A C 1
ATOM 713 O O . ARG A 1 91 ? 12.057 -0.862 3.352 1.00 86.19 91 ARG A O 1
ATOM 720 N N . LEU A 1 92 ? 13.773 0.539 2.980 1.00 84.50 92 LEU A N 1
ATOM 721 C CA . LEU A 1 92 ? 14.599 0.042 4.082 1.00 84.50 92 LEU A CA 1
ATOM 722 C C . LEU A 1 92 ? 13.924 0.249 5.437 1.00 84.50 92 LEU A C 1
ATOM 724 O O . LEU A 1 92 ? 13.921 -0.668 6.248 1.00 84.50 92 LEU A O 1
ATOM 728 N N . LYS A 1 93 ? 13.299 1.406 5.675 1.00 81.94 93 LYS A N 1
ATOM 729 C CA . LYS A 1 93 ? 12.553 1.670 6.912 1.00 81.94 93 LYS A CA 1
ATOM 730 C C . LYS A 1 93 ? 11.359 0.729 7.078 1.00 81.94 93 LYS A C 1
ATOM 732 O O . LYS A 1 93 ? 11.122 0.259 8.185 1.00 81.94 93 LYS A O 1
ATOM 737 N N . VAL A 1 94 ? 10.629 0.434 6.001 1.00 81.75 94 VAL A N 1
ATOM 738 C CA . VAL A 1 94 ? 9.519 -0.535 6.009 1.00 81.75 94 VAL A CA 1
ATOM 739 C C . VAL A 1 94 ? 10.032 -1.948 6.282 1.00 81.75 94 VAL A C 1
ATOM 741 O O . VAL A 1 94 ? 9.472 -2.640 7.128 1.0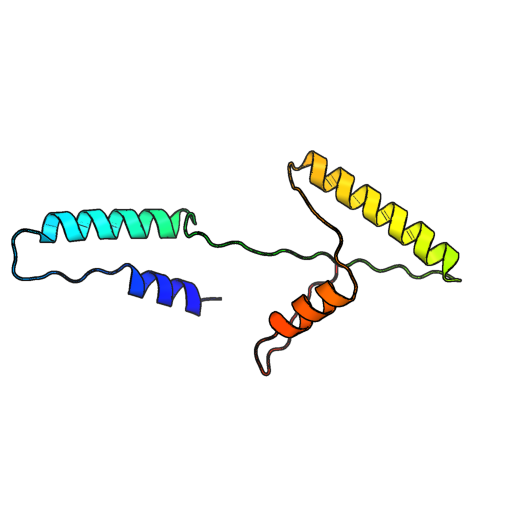0 81.75 94 VAL A O 1
ATOM 744 N N . LEU A 1 95 ? 11.113 -2.361 5.615 1.00 78.69 95 LEU A N 1
ATOM 745 C CA . LEU A 1 95 ? 11.730 -3.671 5.826 1.00 78.69 95 LEU A CA 1
ATOM 746 C C . LEU A 1 95 ? 12.281 -3.807 7.250 1.00 78.69 95 LEU A C 1
ATOM 748 O O . LEU A 1 95 ? 12.060 -4.821 7.892 1.00 78.69 95 LEU A O 1
ATOM 752 N N . HIS A 1 96 ? 12.943 -2.779 7.773 1.00 77.81 96 HIS A N 1
ATOM 753 C CA . HIS A 1 96 ? 13.539 -2.800 9.106 1.00 77.81 96 HIS A CA 1
ATOM 754 C C . HIS A 1 96 ? 12.496 -2.658 10.226 1.00 77.81 96 HIS A C 1
ATOM 756 O O . HIS A 1 96 ? 12.580 -3.338 11.240 1.00 77.81 96 HIS A O 1
ATOM 762 N N . GLY A 1 97 ? 11.508 -1.774 10.068 1.00 64.75 97 GLY A N 1
ATOM 763 C CA . GLY A 1 97 ? 10.474 -1.522 11.078 1.00 64.75 97 GLY A CA 1
ATOM 764 C C . GLY A 1 97 ? 9.333 -2.543 11.080 1.00 64.75 97 GLY A C 1
ATOM 765 O O . GLY A 1 97 ? 8.620 -2.652 12.073 1.00 64.75 97 GLY A O 1
ATOM 766 N N . GLY A 1 98 ? 9.144 -3.277 9.980 1.00 57.38 98 GLY A N 1
ATOM 767 C CA . GLY A 1 98 ? 8.093 -4.288 9.829 1.00 57.38 98 GLY A CA 1
ATOM 768 C C . GLY A 1 98 ? 8.503 -5.710 10.221 1.00 57.38 98 GLY A C 1
ATOM 769 O O . GLY A 1 98 ? 7.649 -6.595 10.225 1.00 57.38 98 GLY A O 1
ATOM 770 N N . ILE A 1 99 ? 9.779 -5.949 10.537 1.00 51.50 99 ILE A N 1
ATOM 771 C CA . ILE A 1 99 ? 10.284 -7.262 10.951 1.00 51.50 99 ILE A CA 1
ATOM 772 C C . ILE A 1 99 ? 10.308 -7.321 12.488 1.00 51.50 99 ILE A C 1
ATOM 774 O O . ILE A 1 99 ? 11.072 -6.584 13.111 1.00 51.50 99 ILE A O 1
ATOM 778 N N . PRO A 1 100 ? 9.503 -8.191 13.133 1.00 46.03 100 PRO A N 1
ATOM 779 C CA . PRO A 1 100 ? 9.658 -8.471 14.557 1.00 46.03 100 PRO A CA 1
ATOM 780 C C . PRO A 1 100 ? 11.066 -9.028 14.827 1.00 46.03 100 PRO A C 1
ATOM 782 O O . PRO A 1 100 ? 11.578 -9.766 13.980 1.00 46.03 100 PRO A O 1
ATOM 785 N N . PRO A 1 101 ? 11.697 -8.757 15.983 1.00 42.94 101 PRO A N 1
ATOM 786 C CA . PRO A 1 101 ? 13.002 -9.331 16.305 1.00 42.94 101 PRO A CA 1
ATOM 787 C C . PRO A 1 101 ? 12.935 -10.867 16.236 1.00 42.94 101 PRO A C 1
ATOM 789 O O . PRO A 1 101 ? 12.175 -11.500 16.965 1.00 42.94 101 PRO A O 1
ATOM 792 N N . GLY A 1 102 ? 13.687 -11.458 15.300 1.00 52.84 102 GLY A N 1
ATOM 793 C CA . GLY A 1 102 ? 13.705 -12.904 15.030 1.00 52.84 102 GLY A CA 1
ATOM 794 C C . GLY A 1 102 ? 12.639 -13.431 14.052 1.00 52.84 102 GLY A C 1
ATOM 795 O O . GLY A 1 102 ? 12.599 -14.633 13.793 1.00 52.84 102 GLY A O 1
ATOM 796 N N . GLY A 1 103 ? 11.782 -12.578 13.482 1.00 41.03 103 GLY A N 1
ATOM 797 C CA . GLY A 1 103 ? 10.737 -12.982 12.537 1.00 41.03 103 GLY A CA 1
ATOM 798 C C . GLY A 1 103 ? 11.232 -13.093 11.090 1.00 41.03 103 GLY A C 1
ATOM 799 O O . GLY A 1 103 ? 11.810 -12.155 10.547 1.00 41.03 103 GLY A O 1
ATOM 800 N N . ARG A 1 104 ? 10.948 -14.214 10.414 1.00 39.62 104 ARG A N 1
ATOM 801 C CA . ARG A 1 104 ? 11.045 -14.304 8.945 1.00 39.62 104 ARG A CA 1
ATOM 802 C C . ARG A 1 104 ? 9.807 -13.662 8.319 1.00 39.62 104 ARG A C 1
ATOM 804 O O . ARG A 1 104 ? 8.697 -14.155 8.504 1.00 39.62 104 ARG A O 1
ATOM 811 N N . ALA A 1 105 ? 9.994 -12.593 7.551 1.00 44.03 105 ALA A N 1
ATOM 812 C CA . ALA A 1 105 ? 8.943 -12.070 6.690 1.00 44.03 105 ALA A CA 1
ATOM 813 C C . ALA A 1 105 ? 8.810 -12.969 5.452 1.00 44.03 105 ALA A C 1
ATOM 815 O O . ALA A 1 105 ? 9.733 -13.060 4.645 1.00 44.03 105 ALA A O 1
ATOM 816 N N . VAL A 1 106 ? 7.656 -13.619 5.281 1.00 40.50 106 VAL A N 1
ATOM 817 C CA . VAL A 1 106 ? 7.255 -14.153 3.974 1.00 40.50 106 VAL A CA 1
ATOM 818 C C . VAL A 1 106 ? 6.697 -12.970 3.186 1.00 40.50 106 VAL A C 1
ATOM 820 O O . VAL A 1 106 ? 5.503 -12.678 3.236 1.00 40.50 106 VAL A O 1
ATOM 823 N N . LEU A 1 107 ? 7.583 -12.220 2.531 1.00 44.12 107 LEU A N 1
ATOM 824 C CA . LEU A 1 107 ? 7.171 -11.278 1.495 1.00 44.12 107 LEU A CA 1
ATOM 825 C C . LEU A 1 107 ? 6.774 -12.115 0.278 1.00 44.12 107 LEU A C 1
ATOM 827 O O . LEU A 1 107 ? 7.625 -12.750 -0.341 1.00 44.12 107 LEU A O 1
ATOM 831 N N . LEU A 1 108 ? 5.480 -12.144 -0.042 1.00 29.61 108 LEU A N 1
ATOM 832 C CA . LEU A 1 108 ? 5.022 -12.670 -1.321 1.00 29.61 108 LEU A CA 1
ATOM 833 C C . LEU A 1 108 ? 5.440 -11.652 -2.392 1.00 29.61 108 LEU A C 1
ATOM 835 O O . LEU A 1 108 ? 4.812 -10.605 -2.545 1.00 29.61 108 LEU A O 1
ATOM 839 N N . PHE A 1 109 ? 6.557 -11.927 -3.059 1.00 31.00 109 PHE A N 1
ATOM 840 C CA . PHE A 1 109 ? 6.923 -11.274 -4.308 1.00 31.00 109 PHE A CA 1
ATOM 841 C C . PHE A 1 109 ? 6.021 -11.879 -5.389 1.00 31.00 109 PHE A C 1
ATOM 843 O O . PHE A 1 109 ? 6.180 -13.050 -5.727 1.00 31.00 109 PHE A O 1
ATOM 850 N N . LEU A 1 110 ? 5.022 -11.115 -5.832 1.00 30.19 110 LEU A N 1
ATOM 851 C CA . LEU A 1 110 ? 4.317 -11.363 -7.090 1.00 30.19 110 LEU A CA 1
ATOM 852 C C . LEU A 1 110 ? 4.953 -10.490 -8.167 1.00 30.19 110 LEU A C 1
ATOM 854 O O . LEU A 1 110 ? 5.198 -9.299 -7.858 1.00 30.19 110 LEU A O 1
#

Foldseek 3Di:
DPPVLVVQLVVLQDDDDPDPCVVVSVVSSVVSVVCSVVVVPPDDDDDDADDADDDPDPVVRVVVVVVVVVVVCVVCVVVVHDDDDDDPVRVVCCVVVVADVVDDDPDPHD